Protein AF-A0A7T8KDA3-F1 (afdb_monomer_lite)

Foldseek 3Di:
DAAEAEDQDPVVVVVVVVVCVVVVAAAEEDDDDPPVRVVVQVVLVPDPDRPHRYYYYYPVD

Secondary structure (DSSP, 8-state):
--EEEE-S-HHHHHHHHHHHHHTT--EEEE-SS-HHHHHHHHHHHTSSS-S-SEEEE-TT-

Structure (mmCIF, N/CA/C/O backbone):
data_AF-A0A7T8KDA3-F1
#
_entry.id   AF-A0A7T8KDA3-F1
#
loop_
_atom_site.group_PDB
_atom_site.id
_atom_site.type_symbol
_atom_site.label_atom_id
_atom_site.label_alt_id
_atom_site.label_comp_id
_atom_site.label_asym_id
_atom_site.label_entity_id
_atom_site.label_seq_id
_atom_site.pdbx_PDB_ins_code
_atom_site.Cartn_x
_atom_site.Cartn_y
_atom_site.Cartn_z
_atom_site.occupancy
_atom_site.B_iso_or_equiv
_atom_site.auth_seq_id
_atom_site.auth_comp_id
_atom_site.auth_asym_id
_atom_site.auth_atom_id
_atom_site.pdbx_PDB_model_num
ATOM 1 N N . GLY A 1 1 ? -3.269 6.996 13.596 1.00 76.00 1 GLY A N 1
ATOM 2 C CA . GLY A 1 1 ? -1.867 7.319 13.265 1.00 76.00 1 GLY A CA 1
ATOM 3 C C . GLY A 1 1 ? -1.505 6.627 11.969 1.00 76.00 1 GLY A C 1
ATOM 4 O O . GLY A 1 1 ? -2.166 5.651 11.642 1.00 76.00 1 GLY A O 1
ATOM 5 N N . VAL A 1 2 ? -0.513 7.136 11.239 1.00 84.69 2 VAL A N 1
ATOM 6 C CA . VAL A 1 2 ? -0.061 6.568 9.957 1.00 84.69 2 VAL A CA 1
ATOM 7 C C . VAL A 1 2 ? 1.341 5.998 10.145 1.00 84.69 2 VAL A C 1
ATOM 9 O O . VAL A 1 2 ? 2.209 6.685 10.680 1.00 84.69 2 VAL A O 1
ATOM 12 N N . THR A 1 3 ? 1.570 4.762 9.711 1.00 89.50 3 THR A N 1
ATOM 13 C CA . THR A 1 3 ? 2.897 4.139 9.700 1.00 89.50 3 THR A CA 1
ATOM 14 C C . THR A 1 3 ? 3.526 4.312 8.325 1.00 89.50 3 THR A C 1
ATOM 16 O O . THR A 1 3 ? 2.990 3.828 7.329 1.00 89.50 3 THR A O 1
ATOM 19 N N . VAL A 1 4 ? 4.670 4.995 8.267 1.00 87.62 4 VAL A N 1
ATOM 20 C CA . VAL A 1 4 ? 5.427 5.195 7.026 1.00 87.62 4 VAL A CA 1
ATOM 21 C C . VAL A 1 4 ? 6.503 4.119 6.909 1.00 87.62 4 VAL A C 1
ATOM 23 O O . VAL A 1 4 ? 7.304 3.937 7.824 1.00 87.62 4 VAL A O 1
ATOM 26 N N . VAL A 1 5 ? 6.515 3.401 5.788 1.00 89.69 5 VAL A N 1
ATOM 27 C CA . VAL A 1 5 ? 7.465 2.330 5.487 1.00 89.69 5 VAL A CA 1
ATOM 28 C C . VAL A 1 5 ? 8.336 2.750 4.309 1.00 89.69 5 VAL A C 1
ATOM 30 O O . VAL A 1 5 ? 7.853 2.950 3.194 1.00 89.69 5 VAL A O 1
ATOM 33 N N . LEU A 1 6 ? 9.638 2.858 4.558 1.00 87.94 6 LEU A N 1
ATOM 34 C CA . LEU A 1 6 ? 10.638 3.149 3.536 1.00 87.94 6 LEU A CA 1
ATOM 35 C C . LEU A 1 6 ? 11.130 1.857 2.884 1.00 87.94 6 LEU A C 1
ATOM 37 O O . LEU A 1 6 ? 11.484 0.905 3.581 1.00 87.94 6 LEU A O 1
ATOM 41 N N . SER A 1 7 ? 11.194 1.823 1.554 1.00 87.94 7 SER A N 1
ATOM 42 C CA . SER A 1 7 ? 11.794 0.706 0.820 1.00 87.94 7 SER A CA 1
ATOM 43 C C . SER A 1 7 ? 12.584 1.183 -0.393 1.00 87.94 7 SER A C 1
ATOM 45 O O . SER A 1 7 ? 12.171 2.096 -1.097 1.00 87.94 7 SER A O 1
ATOM 47 N N . LEU A 1 8 ? 13.721 0.535 -0.650 1.00 86.00 8 LEU A N 1
ATOM 48 C CA . LEU A 1 8 ? 14.622 0.856 -1.763 1.00 86.00 8 LEU A CA 1
ATOM 49 C C . LEU A 1 8 ? 14.145 0.304 -3.113 1.00 86.00 8 LEU A C 1
ATOM 51 O O . LEU A 1 8 ? 14.652 0.718 -4.148 1.00 86.00 8 LEU A O 1
ATOM 55 N N . LEU A 1 9 ? 13.198 -0.640 -3.120 1.00 87.25 9 LEU A N 1
ATOM 56 C CA . LEU A 1 9 ? 12.684 -1.229 -4.355 1.00 87.25 9 LEU A CA 1
ATOM 57 C C . LEU A 1 9 ? 11.182 -1.012 -4.485 1.00 87.25 9 LEU A C 1
ATOM 59 O O . LEU A 1 9 ? 10.391 -1.582 -3.732 1.00 87.25 9 LEU A O 1
ATOM 63 N N . ALA A 1 10 ? 10.799 -0.293 -5.539 1.00 86.00 10 ALA A N 1
ATOM 64 C CA . ALA A 1 10 ? 9.415 -0.150 -5.981 1.00 86.00 10 ALA A CA 1
ATOM 65 C C . ALA A 1 10 ? 8.695 -1.504 -6.069 1.00 86.00 10 ALA A C 1
ATOM 67 O O . ALA A 1 10 ? 7.596 -1.659 -5.545 1.00 86.00 10 ALA A O 1
ATOM 68 N N . SER A 1 11 ? 9.337 -2.511 -6.667 1.00 87.19 11 SER A N 1
ATOM 69 C CA . SER A 1 11 ? 8.753 -3.844 -6.847 1.00 87.19 11 SER A CA 1
ATOM 70 C C . SER A 1 11 ? 8.401 -4.530 -5.524 1.00 87.19 11 SER A C 1
ATOM 72 O O . SER A 1 11 ? 7.372 -5.195 -5.440 1.00 87.19 11 SER A O 1
ATOM 74 N N . LEU A 1 12 ? 9.213 -4.340 -4.474 1.00 87.62 12 LEU A N 1
ATOM 75 C CA . LEU A 1 12 ? 8.909 -4.876 -3.142 1.00 87.62 12 LEU A CA 1
ATOM 76 C C . LEU A 1 12 ? 7.716 -4.161 -2.518 1.00 87.62 12 LEU A C 1
ATOM 78 O O . LEU A 1 12 ? 6.896 -4.796 -1.861 1.00 87.62 12 LEU A O 1
ATOM 82 N N . ILE A 1 13 ? 7.604 -2.850 -2.728 1.00 89.25 13 ILE A N 1
ATOM 83 C CA . ILE A 1 13 ? 6.455 -2.097 -2.241 1.00 89.25 13 ILE A CA 1
ATOM 84 C C . ILE A 1 13 ? 5.177 -2.568 -2.936 1.00 89.25 13 ILE A C 1
ATOM 86 O O . ILE A 1 13 ? 4.188 -2.795 -2.249 1.00 89.25 13 ILE A O 1
ATOM 90 N N . TYR A 1 14 ? 5.188 -2.741 -4.262 1.00 88.88 14 TYR A N 1
ATOM 91 C CA . TYR A 1 14 ? 4.019 -3.227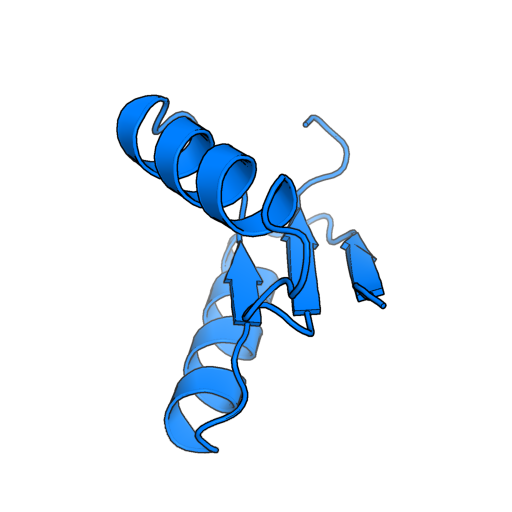 -5.000 1.00 88.88 14 TYR A CA 1
ATOM 92 C C . TYR A 1 14 ? 3.560 -4.601 -4.501 1.00 88.88 14 TYR A C 1
ATOM 94 O O . TYR A 1 14 ? 2.387 -4.756 -4.181 1.00 88.88 14 TYR A O 1
ATOM 102 N N . ASP A 1 15 ? 4.476 -5.563 -4.335 1.00 90.38 15 ASP A N 1
ATOM 103 C CA . ASP A 1 15 ? 4.148 -6.891 -3.789 1.00 90.38 15 ASP A CA 1
ATOM 104 C C . ASP A 1 15 ? 3.519 -6.808 -2.387 1.00 90.38 15 ASP A C 1
ATOM 106 O O . ASP A 1 15 ? 2.521 -7.472 -2.097 1.00 90.38 15 ASP A O 1
ATOM 110 N N . LYS A 1 16 ? 4.076 -5.963 -1.511 1.00 87.69 16 LYS A N 1
ATOM 111 C CA . LYS A 1 16 ? 3.550 -5.770 -0.153 1.00 87.69 16 LYS A CA 1
ATOM 112 C C . LYS A 1 16 ? 2.205 -5.060 -0.158 1.00 87.69 16 LYS A C 1
ATOM 114 O O . LYS A 1 16 ? 1.323 -5.454 0.596 1.00 87.69 16 LYS A O 1
ATOM 119 N N . PHE A 1 17 ? 2.041 -4.056 -1.011 1.00 89.62 1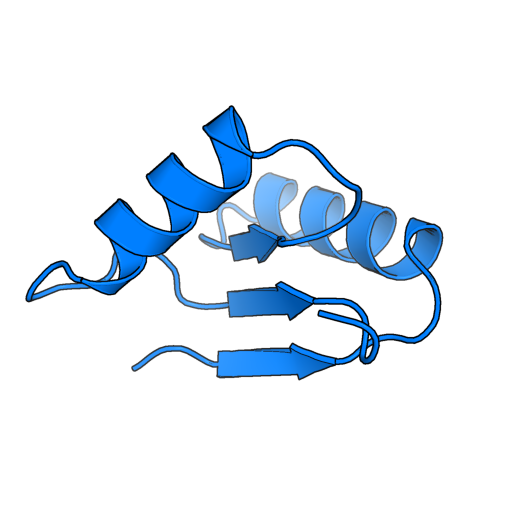7 PHE A N 1
ATOM 120 C CA . PHE A 1 17 ? 0.796 -3.324 -1.172 1.00 89.62 17 PHE A CA 1
ATOM 121 C C . PHE A 1 17 ? -0.327 -4.245 -1.651 1.00 89.62 17 PHE A C 1
ATOM 123 O O . PHE A 1 17 ? -1.374 -4.275 -1.017 1.00 89.62 17 PHE A O 1
ATOM 130 N N . THR A 1 18 ? -0.093 -5.046 -2.694 1.00 89.81 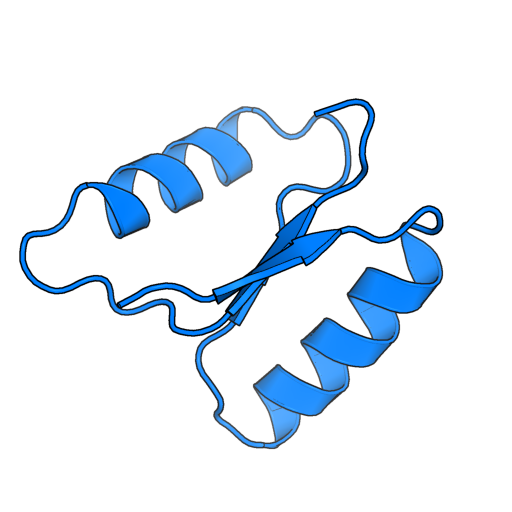18 THR A N 1
ATOM 131 C CA . THR A 1 18 ? -1.086 -6.002 -3.206 1.00 89.81 18 THR A CA 1
ATOM 132 C C . THR A 1 18 ? -1.509 -6.997 -2.129 1.00 89.81 18 THR A C 1
ATOM 134 O O . THR A 1 18 ? -2.696 -7.204 -1.929 1.00 89.81 18 THR A O 1
ATOM 137 N N . LYS A 1 19 ? -0.562 -7.543 -1.354 1.00 91.12 19 LYS A N 1
ATOM 138 C CA . LYS A 1 19 ? -0.889 -8.454 -0.242 1.00 91.12 19 LYS A CA 1
ATOM 139 C C . LYS A 1 19 ? -1.728 -7.795 0.851 1.00 91.12 19 LYS A C 1
ATOM 141 O O . LYS A 1 19 ? -2.557 -8.459 1.460 1.00 91.12 19 LYS A O 1
ATOM 146 N N . LEU A 1 20 ? -1.484 -6.519 1.144 1.00 88.69 20 LEU A N 1
ATOM 147 C CA . LEU A 1 20 ? -2.262 -5.774 2.135 1.00 88.69 20 LEU A CA 1
ATOM 148 C C . LEU A 1 20 ? -3.664 -5.447 1.621 1.00 88.69 20 LEU A C 1
ATOM 150 O O . LEU A 1 20 ? -4.616 -5.547 2.390 1.00 88.69 20 LEU A O 1
ATOM 154 N N . ASP A 1 21 ? -3.783 -5.111 0.338 1.00 88.75 21 ASP A N 1
ATOM 155 C CA . ASP A 1 21 ? -5.060 -4.869 -0.334 1.00 88.75 21 ASP A CA 1
ATOM 156 C C . ASP A 1 21 ? -5.935 -6.134 -0.338 1.00 88.75 21 ASP A C 1
ATOM 158 O O . ASP A 1 21 ? -7.086 -6.076 0.090 1.00 88.75 21 ASP A O 1
ATOM 162 N N . ASP A 1 22 ? -5.354 -7.297 -0.660 1.00 91.56 22 ASP A N 1
ATOM 163 C CA . ASP A 1 22 ? -6.007 -8.616 -0.567 1.00 91.56 22 ASP A CA 1
ATOM 164 C C . ASP A 1 22 ? -6.519 -8.933 0.851 1.00 91.56 22 ASP A C 1
ATOM 166 O O . ASP A 1 22 ? -7.556 -9.570 1.033 1.00 91.56 22 ASP A O 1
ATOM 170 N N . LEU A 1 23 ? -5.808 -8.466 1.880 1.00 90.88 23 LEU A N 1
ATOM 171 C CA . LEU A 1 23 ? -6.198 -8.627 3.284 1.00 90.88 23 LEU A CA 1
ATOM 172 C C . LEU A 1 23 ? -7.211 -7.567 3.755 1.00 90.88 23 LEU A C 1
ATOM 174 O O . LEU A 1 23 ? -7.612 -7.581 4.920 1.00 90.88 23 LEU A O 1
ATOM 178 N N . GLY A 1 24 ? -7.609 -6.633 2.885 1.00 86.69 24 GLY A N 1
ATOM 179 C CA . GLY A 1 24 ? -8.491 -5.516 3.222 1.00 86.69 24 GLY A CA 1
ATOM 180 C C . GLY A 1 24 ? -7.848 -4.486 4.155 1.00 86.69 24 GLY A C 1
ATOM 181 O O . GLY A 1 24 ? -8.553 -3.726 4.822 1.00 86.69 24 GLY A O 1
ATOM 182 N N . ILE A 1 25 ? -6.515 -4.460 4.241 1.00 88.44 25 ILE A N 1
ATOM 183 C CA . ILE A 1 25 ? -5.776 -3.519 5.081 1.00 88.44 25 ILE A CA 1
ATOM 184 C C . ILE A 1 25 ? -5.577 -2.222 4.293 1.00 88.44 25 ILE A C 1
ATOM 186 O O . ILE A 1 25 ? -4.950 -2.235 3.233 1.00 88.44 25 ILE A O 1
ATOM 190 N N . PRO A 1 26 ? -6.044 -1.071 4.806 1.00 85.62 26 PRO A N 1
ATOM 191 C CA . PRO A 1 26 ? -5.936 0.182 4.082 1.00 85.62 26 PRO A CA 1
ATOM 192 C C . PRO A 1 26 ? -4.490 0.694 4.085 1.00 85.62 26 PRO A C 1
ATOM 194 O O . PRO A 1 26 ? -4.027 1.337 5.038 1.00 85.62 26 PRO A O 1
ATOM 197 N N . ALA A 1 27 ? -3.796 0.419 2.985 1.00 88.75 27 ALA A N 1
ATOM 198 C CA . ALA A 1 27 ? -2.465 0.910 2.669 1.00 88.75 27 ALA A CA 1
ATOM 199 C C . ALA A 1 27 ? -2.516 1.878 1.473 1.00 88.75 27 ALA A C 1
ATOM 201 O O . ALA A 1 27 ? -3.474 1.888 0.703 1.00 88.75 27 ALA A O 1
ATOM 202 N N . ASP A 1 28 ? -1.487 2.704 1.307 1.00 89.88 28 ASP A N 1
ATOM 203 C CA . ASP A 1 28 ? -1.240 3.494 0.096 1.00 89.88 28 ASP A CA 1
ATOM 204 C C . ASP A 1 28 ? 0.273 3.537 -0.182 1.00 89.88 28 ASP A C 1
ATOM 206 O O . ASP A 1 28 ? 1.086 3.152 0.667 1.00 89.88 28 ASP A O 1
ATOM 210 N N . HIS A 1 29 ? 0.674 3.974 -1.375 1.00 88.88 29 HIS A N 1
ATOM 211 C CA . HIS A 1 29 ? 2.088 4.068 -1.733 1.00 88.88 29 HIS A CA 1
ATOM 212 C C . HIS A 1 29 ? 2.415 5.271 -2.623 1.00 88.88 29 HIS A C 1
ATOM 214 O O . HIS A 1 29 ? 1.687 5.593 -3.560 1.00 88.88 29 HIS A O 1
ATOM 220 N N . LEU A 1 30 ? 3.558 5.903 -2.354 1.00 86.50 30 LEU A N 1
ATOM 221 C CA . LEU A 1 30 ? 4.104 7.050 -3.083 1.00 86.50 30 LEU A CA 1
ATOM 222 C C . LEU A 1 30 ? 5.297 6.622 -3.948 1.00 86.50 30 LEU A C 1
ATOM 224 O O . LEU A 1 30 ? 6.402 7.136 -3.806 1.00 86.50 30 LEU A O 1
ATOM 228 N N . ILE A 1 31 ? 5.084 5.685 -4.868 1.00 85.31 31 ILE A N 1
ATOM 229 C CA . ILE A 1 31 ? 6.121 5.203 -5.798 1.00 85.31 31 ILE A CA 1
ATOM 230 C C . ILE A 1 31 ? 5.941 5.863 -7.164 1.00 85.31 31 ILE A C 1
ATOM 232 O O . ILE A 1 31 ? 4.809 6.026 -7.617 1.00 85.31 31 ILE A O 1
ATOM 236 N N . GLY A 1 32 ? 7.047 6.187 -7.838 1.00 78.56 32 GLY A N 1
ATOM 237 C CA . GLY A 1 32 ? 7.029 6.737 -9.197 1.00 78.56 32 GLY A CA 1
ATOM 238 C C . GLY A 1 32 ? 6.514 8.176 -9.257 1.00 78.56 32 GLY A C 1
ATOM 239 O O . GLY A 1 32 ? 6.177 8.768 -8.233 1.00 78.56 32 GLY A O 1
ATOM 240 N N . ASP A 1 33 ? 6.445 8.747 -10.454 1.00 77.94 33 ASP A N 1
ATOM 241 C CA . ASP A 1 33 ? 6.250 10.193 -10.645 1.00 77.94 33 ASP A CA 1
ATOM 242 C C . ASP A 1 33 ? 4.793 10.608 -10.933 1.00 77.94 33 ASP A C 1
ATOM 244 O O . A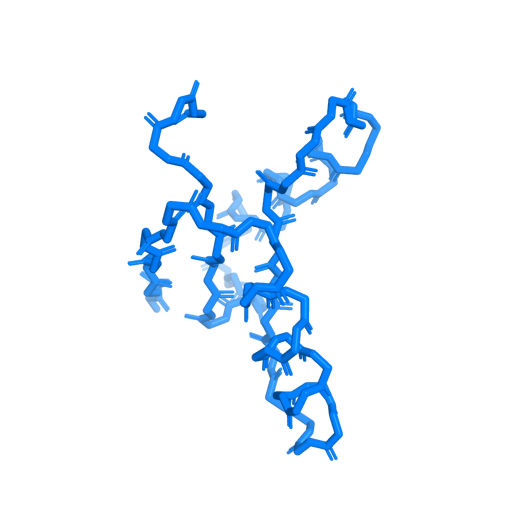SP A 1 33 ? 4.513 11.625 -11.559 1.00 77.94 33 ASP A O 1
ATOM 248 N N . ASP A 1 34 ? 3.817 9.811 -10.487 1.00 82.38 34 ASP A N 1
ATOM 249 C CA . ASP A 1 34 ? 2.405 10.122 -10.730 1.00 82.38 34 ASP A CA 1
ATOM 250 C C . ASP A 1 34 ? 1.888 11.199 -9.760 1.00 82.38 34 ASP A C 1
ATOM 252 O O . ASP A 1 34 ? 1.332 10.911 -8.696 1.00 82.38 34 ASP A O 1
ATOM 256 N N . TYR A 1 35 ? 2.089 12.466 -10.123 1.00 82.00 35 TYR A N 1
ATOM 257 C CA . TYR A 1 35 ? 1.666 13.627 -9.333 1.00 82.00 35 TYR A CA 1
ATOM 258 C C . TYR A 1 35 ? 0.170 13.626 -8.990 1.00 82.00 35 TYR A C 1
ATOM 260 O O . TYR A 1 35 ? -0.222 14.029 -7.891 1.00 82.00 35 TYR A O 1
ATOM 268 N N . GLY A 1 36 ? -0.685 13.168 -9.910 1.00 85.94 36 GLY A N 1
ATOM 269 C CA . GLY A 1 36 ? -2.132 13.127 -9.700 1.00 85.94 36 GLY A CA 1
ATOM 270 C C . GLY A 1 36 ? -2.515 12.160 -8.583 1.00 85.94 36 GLY A C 1
ATOM 271 O O . GLY A 1 36 ? -3.340 12.478 -7.722 1.00 85.94 36 GLY A O 1
ATOM 272 N N . ARG A 1 37 ? -1.877 10.989 -8.560 1.00 84.12 37 ARG A N 1
ATOM 273 C CA . ARG A 1 37 ? -2.046 10.001 -7.500 1.00 84.12 37 ARG A CA 1
ATOM 274 C C . ARG A 1 37 ? -1.450 10.468 -6.178 1.00 84.12 37 ARG A C 1
ATOM 276 O O . ARG A 1 37 ? -2.131 10.382 -5.159 1.00 84.12 37 ARG A O 1
ATOM 283 N N . GLN A 1 38 ? -0.231 11.005 -6.202 1.00 86.69 38 GLN A N 1
ATOM 284 C CA . GLN A 1 38 ? 0.436 11.533 -5.011 1.00 86.69 38 GLN A CA 1
ATOM 285 C C . GLN A 1 38 ? -0.434 12.581 -4.316 1.00 86.69 38 GLN A C 1
ATOM 287 O O . GLN A 1 38 ? -0.683 12.476 -3.117 1.00 86.69 38 GLN A O 1
ATOM 292 N N . ARG A 1 39 ? -0.983 13.538 -5.075 1.00 87.69 39 ARG A N 1
ATOM 293 C CA . ARG A 1 39 ? -1.889 14.566 -4.548 1.00 87.69 39 ARG A CA 1
ATOM 294 C C . ARG A 1 39 ? -3.096 13.964 -3.832 1.00 87.69 39 ARG A C 1
ATOM 296 O O . ARG A 1 39 ? -3.398 14.377 -2.717 1.00 87.69 39 ARG A O 1
ATOM 303 N N . LYS A 1 40 ? -3.745 12.955 -4.421 1.00 87.50 40 LYS A N 1
ATOM 304 C CA . LYS A 1 40 ? -4.871 12.253 -3.779 1.00 87.50 40 LYS A CA 1
ATOM 305 C C . LYS A 1 40 ? -4.448 11.563 -2.482 1.00 87.50 40 LYS A C 1
ATOM 307 O O . LYS A 1 40 ? -5.201 11.567 -1.514 1.00 87.50 40 LYS A O 1
ATOM 312 N N . THR A 1 41 ? -3.262 10.959 -2.446 1.00 86.44 41 THR A N 1
ATOM 313 C CA . THR A 1 41 ? -2.725 10.336 -1.229 1.00 86.44 41 THR A CA 1
ATOM 314 C C . THR A 1 41 ? -2.442 11.386 -0.150 1.00 86.44 41 THR A C 1
ATOM 316 O O . THR A 1 41 ? -2.844 11.185 0.993 1.00 86.44 41 THR A O 1
ATOM 319 N N . TYR A 1 42 ? -1.866 12.539 -0.503 1.00 86.56 42 TYR A N 1
ATOM 320 C CA . TYR A 1 42 ? -1.684 13.661 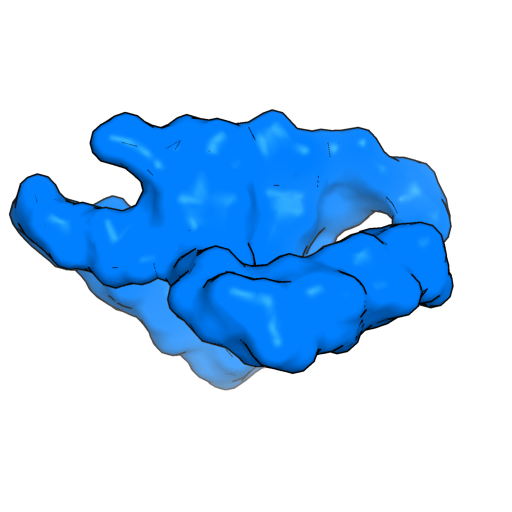0.428 1.00 86.56 42 TYR A CA 1
ATOM 321 C C . TYR A 1 42 ? -3.015 14.200 0.968 1.00 86.56 42 TYR A C 1
ATOM 323 O O . TYR A 1 42 ? -3.146 14.397 2.173 1.00 86.56 42 TYR A O 1
ATOM 331 N N . GLU A 1 43 ? -4.035 14.356 0.121 1.00 87.56 43 GLU A N 1
ATOM 332 C CA . GLU A 1 43 ? -5.375 14.775 0.557 1.00 87.56 43 GLU A CA 1
ATOM 333 C C . GLU A 1 43 ? -5.977 13.799 1.581 1.00 87.56 43 GLU A C 1
ATOM 335 O O . GLU A 1 43 ? -6.549 14.234 2.579 1.00 87.56 43 GLU A O 1
ATOM 340 N N . LYS A 1 44 ? -5.788 12.482 1.398 1.00 84.62 44 LYS A N 1
ATOM 341 C CA . LYS A 1 44 ? -6.219 11.458 2.370 1.00 84.62 44 LYS A CA 1
ATOM 342 C C . LYS A 1 44 ? -5.452 11.533 3.696 1.00 84.62 44 LYS A C 1
ATOM 344 O O . LYS A 1 44 ? -6.026 11.202 4.732 1.00 84.62 44 LYS A O 1
ATOM 349 N N . LEU A 1 45 ? -4.176 11.922 3.666 1.00 84.06 45 LEU A N 1
ATOM 350 C CA . LEU A 1 45 ? -3.337 12.083 4.861 1.00 84.06 45 LEU A CA 1
ATOM 351 C C . LEU A 1 45 ? -3.696 13.346 5.655 1.00 84.06 45 LEU A C 1
ATOM 353 O O . LEU A 1 45 ? -3.593 13.334 6.877 1.00 84.06 45 LEU A O 1
ATOM 357 N N . CYS A 1 46 ? -4.151 14.408 4.981 1.00 84.12 46 CYS A N 1
ATOM 358 C CA . CYS A 1 46 ? -4.612 15.647 5.617 1.00 84.12 46 CYS A CA 1
ATOM 359 C C . CYS A 1 46 ? -5.988 15.531 6.296 1.00 84.12 46 CYS A C 1
ATOM 361 O O . CYS A 1 46 ? -6.412 16.469 6.971 1.00 84.12 46 CYS A O 1
ATOM 363 N N . LEU A 1 47 ? -6.704 14.414 6.128 1.00 82.25 47 LEU A N 1
ATOM 364 C CA . LEU A 1 47 ? -7.978 14.193 6.808 1.00 82.25 47 LEU A CA 1
ATOM 365 C C . LEU A 1 47 ? -7.775 14.059 8.321 1.00 82.25 47 LEU A C 1
ATOM 367 O O . LEU A 1 47 ? -6.846 13.400 8.782 1.00 82.25 47 LEU A O 1
ATOM 371 N N . LEU A 1 48 ? -8.722 14.605 9.091 1.00 74.62 48 LEU A N 1
ATOM 372 C CA . LEU A 1 48 ? -8.754 14.485 10.555 1.00 74.62 48 LEU A CA 1
ATOM 373 C C . LEU A 1 48 ? -8.721 13.011 11.011 1.00 74.62 48 LEU A C 1
ATOM 375 O O . LEU A 1 48 ? -8.160 12.678 12.052 1.00 74.62 48 LEU A O 1
ATOM 379 N N . THR A 1 49 ? -9.308 12.127 10.199 1.00 76.81 49 THR A N 1
ATOM 380 C CA . THR A 1 49 ? -9.255 10.672 10.335 1.00 76.81 49 THR A CA 1
ATOM 381 C C . THR A 1 49 ? -8.638 10.067 9.068 1.00 76.81 49 THR A C 1
ATOM 383 O O . THR A 1 49 ? -9.353 9.772 8.103 1.00 76.81 49 THR A O 1
ATOM 386 N N . PRO A 1 50 ? -7.304 9.889 9.021 1.00 77.75 50 PRO A N 1
ATOM 387 C CA . PRO A 1 50 ? -6.663 9.293 7.862 1.00 77.75 50 PRO A CA 1
ATOM 388 C C . PRO A 1 50 ? -7.162 7.858 7.715 1.00 77.75 50 PRO A C 1
ATOM 390 O O . PRO A 1 50 ? -7.011 7.029 8.611 1.00 77.75 50 PRO A O 1
ATOM 393 N N . LYS A 1 51 ? -7.769 7.564 6.563 1.00 78.38 51 LYS A N 1
ATOM 394 C CA . LYS A 1 51 ? -8.210 6.203 6.226 1.00 78.38 51 LYS A CA 1
ATOM 395 C C . LYS A 1 51 ? -7.035 5.271 5.935 1.00 78.38 51 LYS A C 1
ATOM 397 O O . LYS A 1 51 ? -7.238 4.070 5.877 1.00 78.38 51 LYS A O 1
ATOM 402 N N . ILE A 1 52 ? -5.835 5.819 5.738 1.00 83.00 52 ILE A N 1
ATOM 403 C CA . ILE A 1 52 ? -4.611 5.076 5.439 1.00 83.00 52 ILE A CA 1
ATOM 404 C C . ILE A 1 52 ? -3.900 4.748 6.751 1.00 83.00 52 ILE A C 1
ATOM 406 O O . ILE A 1 52 ? -3.581 5.647 7.527 1.00 83.00 52 ILE A O 1
ATOM 410 N N . THR A 1 53 ? -3.616 3.467 6.968 1.00 84.31 53 THR A N 1
ATOM 411 C CA . THR A 1 53 ? -2.829 2.996 8.120 1.00 84.31 53 THR A CA 1
ATOM 412 C C . THR A 1 53 ? -1.354 2.809 7.779 1.00 84.31 53 THR A C 1
ATOM 414 O O . THR A 1 53 ? -0.498 3.069 8.623 1.00 84.31 53 THR A O 1
ATOM 417 N N . LEU A 1 54 ? -1.053 2.429 6.534 1.00 88.62 54 LEU A N 1
ATOM 418 C CA . LEU A 1 54 ? 0.293 2.129 6.044 1.00 88.62 54 LEU A CA 1
ATOM 419 C C . LEU A 1 54 ? 0.596 2.923 4.775 1.00 88.62 54 LEU A C 1
ATOM 421 O O . LEU A 1 54 ? -0.151 2.843 3.804 1.00 88.62 54 LEU A O 1
ATOM 425 N N . LEU A 1 55 ? 1.700 3.664 4.773 1.00 89.31 55 LEU A N 1
ATOM 426 C CA . LEU A 1 55 ? 2.170 4.426 3.620 1.00 89.31 55 LEU A CA 1
ATOM 427 C C . LEU A 1 55 ? 3.557 3.942 3.216 1.00 89.31 55 LEU A C 1
ATOM 429 O O . LEU A 1 55 ? 4.509 4.110 3.974 1.00 89.31 55 LEU A O 1
ATOM 433 N N . TYR A 1 56 ? 3.686 3.379 2.021 1.00 89.38 56 TYR A N 1
ATOM 434 C CA . TYR A 1 56 ? 4.984 2.966 1.500 1.00 89.38 56 TYR A CA 1
ATOM 435 C C . TYR A 1 56 ? 5.590 4.025 0.584 1.00 89.38 56 TYR A C 1
ATOM 437 O O . TYR A 1 56 ? 4.911 4.536 -0.306 1.00 89.38 56 TYR A O 1
ATOM 445 N N . MET A 1 57 ? 6.878 4.318 0.738 1.00 88.25 57 MET A N 1
ATOM 446 C CA . MET A 1 57 ? 7.577 5.260 -0.139 1.00 88.25 57 MET A CA 1
ATOM 447 C C . MET A 1 57 ? 9.035 4.860 -0.379 1.00 88.25 57 MET A C 1
ATOM 449 O O . MET A 1 57 ? 9.637 4.127 0.411 1.00 88.25 57 MET A O 1
ATOM 453 N N . THR A 1 58 ? 9.586 5.321 -1.499 1.00 85.25 58 THR A N 1
ATOM 454 C CA . THR A 1 58 ? 11.019 5.227 -1.793 1.00 85.25 58 THR A CA 1
ATOM 455 C C . THR A 1 58 ? 11.767 6.360 -1.084 1.00 85.25 58 THR A C 1
ATOM 457 O O . THR A 1 58 ? 11.193 7.424 -0.888 1.00 85.25 58 THR A O 1
ATOM 460 N N . PRO A 1 59 ? 13.029 6.176 -0.664 1.00 77.94 59 PRO A N 1
ATOM 461 C CA . PRO A 1 59 ? 13.767 7.207 0.076 1.00 77.94 59 PRO A CA 1
ATOM 462 C C . PRO A 1 59 ? 14.139 8.446 -0.753 1.00 77.94 59 PRO A C 1
ATOM 464 O O . PRO A 1 59 ? 14.576 9.441 -0.192 1.00 77.94 59 PRO A O 1
ATOM 467 N N . GLU A 1 60 ? 13.994 8.388 -2.077 1.00 72.94 60 GLU A N 1
ATOM 468 C CA . GLU A 1 60 ? 14.155 9.535 -2.982 1.00 72.94 60 GLU A CA 1
ATOM 469 C C . GLU A 1 60 ? 12.945 10.492 -2.991 1.00 72.94 60 GLU A C 1
ATOM 471 O O . GLU A 1 60 ? 13.009 11.542 -3.627 1.00 72.94 60 GLU A O 1
ATOM 476 N N . LYS A 1 61 ? 11.849 10.113 -2.320 1.00 65.94 61 LYS A N 1
ATOM 477 C CA . LYS A 1 61 ? 10.610 10.888 -2.196 1.00 65.94 61 LYS A CA 1
ATOM 478 C C . LYS A 1 61 ? 10.542 11.687 -0.904 1.00 65.94 61 LYS A C 1
ATOM 480 O O . L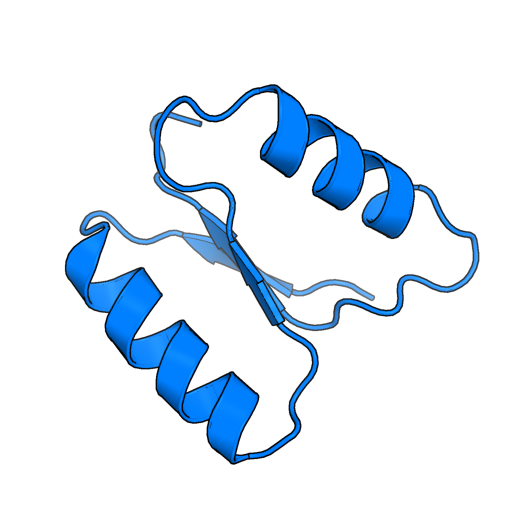YS A 1 61 ? 10.944 11.147 0.150 1.00 65.94 61 LYS A O 1
#

InterPro domains:
  IPR027417 P-loop containing nucleoside triphosphate hydrolase [G3DSA:3.40.50.300] (1-61)

pLDDT: mean 85.33, std 5.0, range [65.94, 91.56]

Sequence (61 aa):
GVTVVLSLLASLIYDKFTKLDDLGIPADHLIGDDYGRQRKTYEKLCLLTPKITLLYMTPEK

Organism: Caligus rogercresseyi (NCBI:txid217165)

Radius of gyration: 11.08 Å; chains: 1; bounding box: 24×24×24 Å